Protein AF-A0A328RUU0-F1 (afdb_monomer_lite)

Foldseek 3Di:
DDDDPPPPPQDWDWWQAPVGIDIDRPPLLVQLQVPQPDWDWLVVSCVSSVDDSVVSVVSQVVCVVVRQKDWDADPVGNVIIIMHGDTD

Secondary structure (DSSP, 8-state):
------------EEEEETTEEEEE--HHHHHHHHH-SS-EEHHHHHHHHTS-HHHHHHHHHHHHHTTSEEEEEETTEEEEEEEEE---

Structure (mmCIF, N/CA/C/O backbone):
data_AF-A0A328RUU0-F1
#
_entry.id   AF-A0A328RUU0-F1
#
loop_
_atom_site.group_PDB
_atom_site.id
_atom_site.type_symbol
_atom_site.label_atom_id
_atom_site.label_alt_id
_atom_site.label_comp_id
_atom_site.label_asym_id
_atom_site.label_entity_id
_atom_site.label_seq_id
_atom_site.pdbx_PDB_ins_code
_atom_site.Cartn_x
_atom_site.Cartn_y
_atom_site.Cartn_z
_atom_site.occupancy
_atom_site.B_iso_or_equiv
_atom_site.auth_seq_id
_atom_site.auth_comp_id
_atom_site.auth_asym_id
_atom_site.auth_atom_id
_atom_site.pdbx_PDB_model_num
ATOM 1 N N . MET A 1 1 ? -7.169 42.528 1.942 1.00 46.91 1 MET A N 1
ATOM 2 C CA . MET A 1 1 ? -7.967 41.398 1.421 1.00 46.91 1 MET A CA 1
ATOM 3 C C . MET A 1 1 ? -7.287 40.119 1.882 1.00 46.91 1 MET A C 1
ATOM 5 O O . MET A 1 1 ? -6.123 39.935 1.556 1.00 46.91 1 MET A O 1
ATOM 9 N N . MET A 1 2 ? -7.935 39.319 2.734 1.00 42.25 2 MET A N 1
ATOM 10 C CA . MET A 1 2 ? -7.397 38.012 3.136 1.00 42.25 2 MET A CA 1
ATOM 11 C C . MET A 1 2 ? -7.533 37.029 1.963 1.00 42.25 2 MET A C 1
ATOM 13 O O . MET A 1 2 ? -8.556 37.078 1.277 1.00 42.25 2 MET A O 1
ATOM 17 N N . PRO A 1 3 ? -6.541 36.160 1.704 1.00 55.34 3 PRO A N 1
ATOM 18 C CA . PRO A 1 3 ? -6.709 35.094 0.732 1.00 55.34 3 PRO A CA 1
ATOM 19 C C . PRO A 1 3 ? -7.812 34.149 1.214 1.00 55.34 3 PRO A C 1
ATOM 21 O O . PRO A 1 3 ? -7.857 33.759 2.379 1.00 55.34 3 PRO A O 1
ATOM 24 N N . ILE A 1 4 ? -8.716 33.816 0.297 1.00 53.22 4 ILE A N 1
ATOM 25 C CA . ILE A 1 4 ? -9.730 32.781 0.472 1.00 53.22 4 ILE A CA 1
ATOM 26 C C . ILE A 1 4 ? -8.953 31.483 0.681 1.00 53.2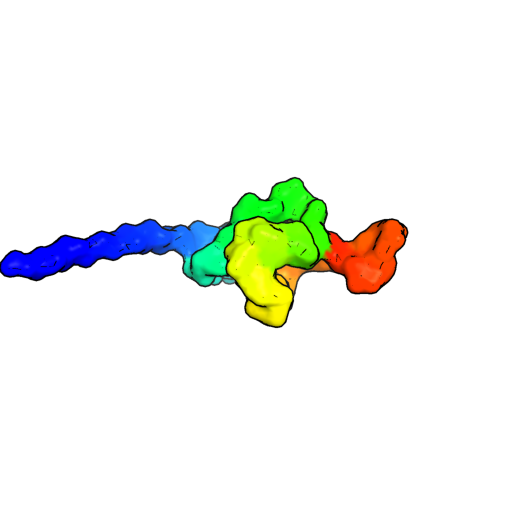2 4 ILE A C 1
ATOM 28 O O . ILE A 1 4 ? -8.188 31.073 -0.192 1.00 53.22 4 ILE A O 1
ATOM 32 N N . THR A 1 5 ? -9.079 30.877 1.856 1.00 52.06 5 THR A N 1
ATOM 33 C CA . THR A 1 5 ? -8.457 29.592 2.161 1.00 52.06 5 THR A CA 1
ATOM 34 C C . THR A 1 5 ? -9.038 28.558 1.201 1.00 52.06 5 THR A C 1
ATOM 36 O O . THR A 1 5 ? -10.160 28.091 1.381 1.00 52.06 5 THR A O 1
ATOM 39 N N . THR A 1 6 ? -8.305 28.232 0.139 1.00 48.66 6 THR A N 1
ATOM 40 C CA . THR A 1 6 ? -8.638 27.113 -0.739 1.00 48.66 6 THR A CA 1
ATOM 41 C C . THR A 1 6 ? -8.611 25.859 0.125 1.00 48.66 6 THR A C 1
ATOM 43 O O . THR A 1 6 ? -7.536 25.414 0.530 1.00 48.66 6 THR A O 1
ATOM 46 N N . PHE A 1 7 ? -9.777 25.297 0.449 1.00 55.75 7 PHE A N 1
ATOM 47 C CA . PHE A 1 7 ? -9.862 23.928 0.947 1.00 55.75 7 PHE A CA 1
ATOM 48 C C . PHE A 1 7 ? -9.336 23.026 -0.172 1.00 55.75 7 PHE A C 1
ATOM 50 O O . PHE A 1 7 ? -10.068 22.632 -1.074 1.00 55.75 7 PHE A O 1
ATOM 57 N N . SER A 1 8 ? -8.026 22.773 -0.155 1.00 59.25 8 SER A N 1
ATOM 58 C CA . SER A 1 8 ? -7.389 21.685 -0.890 1.00 59.25 8 SER A CA 1
ATOM 59 C C . SER A 1 8 ? -8.247 20.442 -0.684 1.00 59.25 8 SER A C 1
ATOM 61 O O . SER A 1 8 ? -8.450 20.068 0.469 1.00 59.25 8 SER A O 1
ATOM 63 N N . GLU A 1 9 ? -8.767 19.839 -1.758 1.00 68.38 9 GLU A N 1
ATOM 64 C CA . GLU A 1 9 ? -9.664 18.679 -1.697 1.00 68.38 9 GLU A CA 1
ATOM 65 C C . GLU A 1 9 ? -9.124 17.627 -0.721 1.00 68.38 9 GLU A C 1
ATOM 67 O O . GLU A 1 9 ? -8.150 16.924 -1.009 1.00 68.38 9 GLU A O 1
ATOM 72 N N . ILE A 1 10 ? -9.736 17.534 0.460 1.00 74.25 10 ILE A N 1
ATOM 73 C CA . ILE A 1 10 ? -9.406 16.498 1.430 1.00 74.25 10 ILE A CA 1
ATOM 74 C C . ILE A 1 10 ? -9.953 15.200 0.847 1.00 74.25 10 ILE A C 1
ATOM 76 O O . ILE A 1 10 ? -11.146 14.918 0.927 1.00 74.25 10 ILE A O 1
ATOM 80 N N . ARG A 1 11 ? -9.077 14.422 0.211 1.00 87.38 11 ARG A N 1
ATOM 81 C CA . ARG A 1 11 ? -9.410 13.078 -0.254 1.00 87.38 11 ARG A CA 1
ATOM 82 C C . ARG A 1 11 ? -9.245 12.114 0.906 1.00 87.38 11 ARG A C 1
ATOM 84 O O . ARG A 1 11 ? -8.235 12.139 1.607 1.00 87.38 11 ARG A O 1
ATOM 91 N N . ILE A 1 12 ? -10.255 11.280 1.105 1.00 91.94 12 ILE A N 1
ATOM 92 C CA . ILE A 1 12 ? -10.266 10.228 2.114 1.00 91.94 12 ILE A CA 1
ATOM 93 C C . ILE A 1 12 ? -10.741 8.955 1.427 1.00 91.94 12 ILE A C 1
ATOM 95 O O . ILE A 1 12 ? -11.738 8.976 0.709 1.00 91.94 12 ILE A O 1
ATOM 99 N N . LYS A 1 13 ? -10.030 7.854 1.660 1.00 93.00 13 LYS A N 1
ATOM 100 C CA . LYS A 1 13 ? -10.507 6.507 1.348 1.00 93.00 13 LYS A CA 1
ATOM 101 C C . LYS A 1 13 ? -10.786 5.759 2.643 1.00 93.00 13 LYS A C 1
ATOM 103 O O . LYS A 1 13 ? -10.015 5.880 3.596 1.00 93.00 13 LYS A O 1
ATOM 108 N N . ILE A 1 14 ? -11.880 5.012 2.671 1.00 95.12 14 ILE A N 1
ATOM 109 C CA . ILE A 1 14 ? -12.282 4.177 3.801 1.00 95.12 14 ILE A CA 1
ATOM 110 C C . ILE A 1 14 ? -12.227 2.734 3.319 1.00 95.12 14 ILE A C 1
ATOM 112 O O . ILE A 1 14 ? -12.712 2.457 2.229 1.00 95.12 14 ILE A O 1
ATOM 116 N N . TYR A 1 15 ? -11.621 1.868 4.122 1.00 95.44 15 TYR A N 1
ATOM 117 C CA . TYR A 1 15 ? -11.486 0.443 3.849 1.00 95.44 15 TYR A CA 1
ATOM 118 C C . TYR A 1 15 ? -12.001 -0.368 5.032 1.00 95.44 15 TYR A C 1
ATOM 120 O O . TYR A 1 15 ? -11.716 -0.030 6.187 1.00 95.44 15 TYR A O 1
ATOM 128 N N . SER A 1 16 ? -12.721 -1.446 4.749 1.00 95.44 16 SER A N 1
ATOM 129 C CA . SER A 1 16 ? -13.044 -2.487 5.718 1.00 95.44 16 SER A CA 1
ATOM 130 C C . SER A 1 16 ? -11.915 -3.515 5.728 1.00 95.44 16 SER A C 1
ATOM 132 O O . SER A 1 16 ? -11.656 -4.165 4.717 1.00 95.44 16 SER A O 1
ATOM 134 N N . THR A 1 17 ? -11.208 -3.648 6.851 1.00 95.06 17 THR A N 1
ATOM 135 C CA . THR A 1 17 ? -10.166 -4.670 7.030 1.00 95.06 17 THR A CA 1
ATOM 136 C C . THR A 1 17 ? -10.551 -5.636 8.144 1.00 95.06 17 THR A C 1
ATOM 138 O O . THR A 1 17 ? -11.422 -5.339 8.963 1.00 95.06 17 THR A O 1
ATOM 141 N N . ASP A 1 18 ? -9.859 -6.773 8.241 1.00 91.44 18 ASP A N 1
ATOM 142 C CA . ASP A 1 18 ? -10.075 -7.756 9.318 1.00 91.44 18 ASP A CA 1
ATOM 143 C C . ASP A 1 18 ? -9.872 -7.162 10.724 1.00 91.44 18 ASP A C 1
ATOM 145 O O . ASP A 1 18 ? -10.387 -7.669 11.718 1.00 91.44 18 ASP A O 1
ATOM 149 N N . SER A 1 19 ? -9.120 -6.061 10.816 1.00 89.62 19 SER A N 1
ATOM 150 C CA . SER A 1 19 ? -8.873 -5.324 12.060 1.00 89.62 19 SER A CA 1
ATOM 151 C C . SER A 1 19 ? -9.876 -4.189 12.320 1.00 89.62 19 SER A C 1
ATOM 153 O O . SER A 1 19 ? -9.715 -3.444 13.289 1.00 89.62 19 SER A O 1
ATOM 155 N N . GLY A 1 20 ? -10.888 -4.038 11.461 1.00 93.38 20 GLY A N 1
ATOM 156 C CA . GLY A 1 20 ? -11.901 -2.987 11.509 1.00 93.38 20 GLY A CA 1
ATOM 157 C C . GLY A 1 20 ? -11.764 -1.947 10.394 1.00 93.38 20 GLY A C 1
ATOM 158 O O . GLY A 1 20 ? -11.078 -2.139 9.393 1.00 93.38 20 GLY A O 1
ATOM 159 N N . ILE A 1 21 ? -12.442 -0.812 10.570 1.00 95.88 21 ILE A N 1
ATOM 160 C CA . ILE A 1 21 ? -12.469 0.260 9.569 1.00 95.88 21 ILE A CA 1
ATOM 161 C C . ILE A 1 21 ? -11.152 1.045 9.598 1.00 95.88 21 ILE A C 1
ATOM 163 O O . ILE A 1 21 ? -10.705 1.505 10.652 1.00 95.88 21 ILE A O 1
ATOM 167 N N . ARG A 1 22 ? -10.552 1.252 8.422 1.00 95.69 22 ARG A N 1
ATOM 168 C CA . ARG A 1 22 ? -9.338 2.052 8.232 1.00 95.69 22 ARG A CA 1
ATOM 169 C C . ARG A 1 22 ? -9.603 3.251 7.340 1.00 95.69 22 ARG A C 1
ATOM 171 O O . ARG A 1 22 ? -10.103 3.121 6.227 1.00 95.69 22 ARG A O 1
ATOM 178 N N . THR A 1 23 ? -9.194 4.420 7.818 1.00 95.00 23 THR A N 1
ATOM 179 C CA . THR A 1 23 ? -9.331 5.686 7.095 1.00 95.00 23 THR A CA 1
ATOM 180 C C . THR A 1 23 ? -7.968 6.146 6.600 1.00 95.00 23 THR A C 1
ATOM 182 O O . THR A 1 23 ? -7.056 6.392 7.389 1.00 95.00 23 THR A O 1
ATOM 185 N N . ILE A 1 24 ? -7.829 6.299 5.287 1.00 94.88 24 ILE A N 1
ATOM 186 C CA . ILE A 1 24 ? -6.601 6.735 4.628 1.00 94.88 24 ILE A CA 1
ATOM 187 C C . ILE A 1 24 ? -6.805 8.152 4.089 1.00 94.88 24 ILE A C 1
ATOM 189 O O . ILE A 1 24 ? -7.564 8.360 3.147 1.00 94.88 24 ILE A O 1
ATOM 193 N N . SER A 1 25 ? -6.099 9.122 4.673 1.00 93.00 25 SER A N 1
ATOM 194 C CA . SER A 1 25 ? -6.130 10.542 4.275 1.00 93.00 25 SER A CA 1
ATOM 195 C C . SER A 1 25 ? -4.804 11.049 3.697 1.00 93.00 25 SER A C 1
ATOM 197 O O . SER A 1 25 ? -4.723 12.164 3.188 1.00 93.00 25 SER A O 1
ATOM 199 N N . SER A 1 26 ? -3.735 10.245 3.768 1.00 93.56 26 SER A N 1
ATOM 200 C CA . SER A 1 26 ? -2.432 10.625 3.217 1.00 93.56 26 SER A CA 1
ATOM 201 C C . SER A 1 26 ? -2.517 10.720 1.687 1.00 93.56 26 SER A C 1
ATOM 203 O O . SER A 1 26 ? -2.787 9.700 1.047 1.00 93.56 26 SER A O 1
ATOM 205 N N . PRO A 1 27 ? -2.203 11.878 1.073 1.00 91.50 27 PRO A N 1
ATOM 206 C CA . PRO A 1 27 ? -2.313 12.051 -0.376 1.00 91.50 27 PRO A CA 1
ATOM 207 C C . PRO A 1 27 ? -1.463 11.054 -1.167 1.00 91.50 27 PRO A C 1
ATOM 209 O O . PRO A 1 27 ? -1.877 10.575 -2.218 1.00 91.50 27 PRO A O 1
ATOM 212 N N . ILE A 1 28 ? -0.283 10.699 -0.644 1.00 93.12 28 ILE A N 1
ATOM 213 C CA . ILE A 1 28 ? 0.602 9.727 -1.294 1.00 93.12 28 ILE A CA 1
ATOM 214 C C . ILE A 1 28 ? 0.012 8.318 -1.202 1.00 93.12 28 ILE A C 1
ATOM 216 O O . ILE A 1 28 ? 0.008 7.612 -2.206 1.00 93.12 28 ILE A O 1
ATOM 220 N N . LYS A 1 29 ? -0.526 7.916 -0.040 1.00 94.94 29 LYS A N 1
ATOM 221 C CA . LYS A 1 29 ? -1.193 6.611 0.102 1.00 94.94 29 LYS A CA 1
ATOM 222 C C . LYS A 1 29 ? -2.412 6.513 -0.815 1.00 94.94 29 LYS A C 1
ATOM 224 O O . LYS A 1 29 ? -2.566 5.511 -1.497 1.00 94.94 29 LYS A O 1
ATOM 229 N N . ILE A 1 30 ? -3.237 7.559 -0.873 1.00 94.56 30 ILE A N 1
ATOM 230 C CA . ILE A 1 30 ? -4.408 7.611 -1.759 1.00 94.56 30 ILE A CA 1
ATOM 231 C C . ILE A 1 30 ? -3.976 7.466 -3.212 1.00 94.56 30 ILE A C 1
ATOM 233 O O . ILE A 1 30 ? -4.504 6.606 -3.905 1.00 94.56 30 ILE A O 1
ATOM 237 N N . LYS A 1 31 ? -2.955 8.221 -3.636 1.00 93.50 31 LYS A N 1
ATOM 238 C CA . LYS A 1 31 ? -2.416 8.126 -4.992 1.00 93.50 31 LYS A CA 1
ATOM 239 C C . LYS A 1 31 ? -1.892 6.716 -5.292 1.00 93.50 31 LYS A C 1
ATOM 241 O O . LYS A 1 31 ? -2.187 6.184 -6.348 1.00 93.50 31 LYS A O 1
ATOM 246 N N . ILE A 1 32 ? -1.164 6.081 -4.368 1.00 94.69 32 ILE A N 1
ATOM 247 C CA . ILE A 1 32 ? -0.715 4.681 -4.506 1.00 94.69 32 ILE A CA 1
ATOM 248 C C . ILE A 1 32 ? -1.907 3.739 -4.720 1.00 94.69 32 ILE A C 1
ATOM 250 O O . ILE A 1 32 ? -1.882 2.927 -5.641 1.00 94.69 32 ILE A O 1
ATOM 254 N N . LEU A 1 33 ? -2.949 3.871 -3.898 1.00 94.25 33 LEU A N 1
ATOM 255 C CA . LEU A 1 33 ? -4.152 3.044 -3.973 1.00 94.25 33 LEU A CA 1
ATOM 256 C C . LEU A 1 33 ? -4.958 3.302 -5.253 1.00 94.25 33 LEU A C 1
ATOM 258 O O . LEU A 1 33 ? -5.533 2.369 -5.794 1.00 94.25 33 LEU A O 1
ATOM 262 N N . ASP A 1 34 ? -4.994 4.541 -5.751 1.00 92.25 34 ASP A N 1
ATOM 263 C CA . ASP A 1 34 ? -5.620 4.890 -7.035 1.00 92.25 34 ASP A CA 1
ATOM 264 C C . ASP A 1 34 ? -4.937 4.204 -8.227 1.00 92.25 34 ASP A C 1
ATOM 266 O O . ASP A 1 34 ? -5.589 3.966 -9.232 1.00 92.25 34 ASP A O 1
ATOM 270 N N . TYR A 1 35 ? -3.648 3.858 -8.140 1.00 90.06 35 TYR A N 1
ATOM 271 C CA . TYR A 1 35 ? -2.946 3.148 -9.219 1.00 90.06 35 TYR A CA 1
ATOM 272 C C . TYR A 1 35 ? -3.004 1.617 -9.101 1.00 90.06 35 TYR A C 1
ATOM 274 O O . TYR A 1 35 ? -2.628 0.921 -10.045 1.00 90.06 35 TYR A O 1
ATOM 282 N N . MET A 1 36 ? -3.477 1.065 -7.979 1.00 89.19 36 MET A N 1
ATOM 283 C CA . MET A 1 36 ? -3.610 -0.386 -7.792 1.00 89.19 36 MET A CA 1
ATOM 284 C C . MET A 1 36 ? -4.927 -0.909 -8.378 1.00 89.19 36 MET A C 1
ATOM 286 O O . MET A 1 36 ? -5.853 -1.262 -7.655 1.00 89.19 36 MET A O 1
ATOM 290 N N . HIS A 1 37 ? -4.999 -1.009 -9.705 1.00 80.56 37 HIS A N 1
ATOM 291 C CA . HIS A 1 37 ? -6.089 -1.687 -10.419 1.00 80.56 37 HIS A CA 1
ATOM 292 C C . HIS A 1 37 ? -5.760 -3.180 -10.620 1.00 80.56 37 HIS A C 1
ATOM 294 O O . HIS A 1 37 ? -5.703 -3.671 -11.747 1.00 80.56 37 HIS A O 1
ATOM 300 N N . GLY A 1 38 ? -5.469 -3.888 -9.524 1.00 87.31 38 GLY A N 1
ATOM 301 C CA . GLY A 1 38 ? -4.975 -5.270 -9.526 1.00 87.31 38 GLY A CA 1
ATOM 302 C C . GLY A 1 38 ? -3.540 -5.379 -9.010 1.00 87.31 38 GLY A C 1
ATOM 303 O O . GLY A 1 38 ? -3.164 -4.699 -8.056 1.00 87.31 38 GLY A O 1
ATOM 304 N N . GLU A 1 39 ? -2.741 -6.250 -9.625 1.00 93.06 39 GLU A N 1
ATOM 305 C CA . GLU A 1 39 ? -1.358 -6.508 -9.216 1.00 93.06 39 GLU A CA 1
ATOM 306 C C . GLU A 1 39 ? -0.373 -5.588 -9.936 1.00 93.06 39 GLU A C 1
ATOM 308 O O . GLU A 1 39 ? -0.298 -5.573 -11.163 1.00 93.06 39 GLU A O 1
ATOM 313 N N . ILE A 1 40 ? 0.433 -4.854 -9.171 1.00 94.19 40 ILE A N 1
ATOM 314 C CA . ILE A 1 40 ? 1.396 -3.891 -9.712 1.00 94.19 40 ILE A CA 1
ATOM 315 C C . ILE A 1 40 ? 2.752 -4.015 -9.012 1.00 94.19 40 ILE A C 1
ATOM 317 O O . ILE A 1 40 ? 2.842 -4.254 -7.807 1.00 94.19 40 ILE A O 1
ATOM 321 N N . SER A 1 41 ? 3.839 -3.877 -9.772 1.00 93.88 41 SER A N 1
ATOM 322 C CA . SER A 1 41 ? 5.192 -3.959 -9.213 1.00 93.88 41 SER A CA 1
ATOM 323 C C . SER A 1 41 ? 5.577 -2.689 -8.453 1.00 93.88 41 SER A C 1
ATOM 325 O O . SER A 1 41 ? 5.151 -1.590 -8.810 1.00 93.88 41 SER A O 1
ATOM 327 N N . GLU A 1 42 ? 6.459 -2.809 -7.455 1.00 92.38 42 GLU A N 1
ATOM 328 C CA . GLU A 1 42 ? 7.003 -1.636 -6.745 1.00 92.38 42 GLU A CA 1
ATOM 329 C C . GLU A 1 42 ? 7.624 -0.616 -7.709 1.00 92.38 42 GLU A C 1
ATOM 331 O O . GLU A 1 42 ? 7.470 0.588 -7.528 1.00 92.38 42 GLU A O 1
ATOM 336 N N . ALA A 1 43 ? 8.311 -1.101 -8.747 1.00 92.12 43 ALA A N 1
ATOM 337 C CA . ALA A 1 43 ? 8.955 -0.256 -9.744 1.00 92.12 43 ALA A CA 1
ATOM 338 C C . ALA A 1 43 ? 7.937 0.593 -10.520 1.00 92.12 43 ALA A C 1
ATOM 340 O O . ALA A 1 43 ? 8.166 1.786 -10.722 1.00 92.12 43 ALA A O 1
ATOM 341 N N . GLU A 1 44 ? 6.798 0.009 -10.901 1.00 93.50 44 GLU A N 1
ATOM 342 C CA . GLU A 1 44 ? 5.741 0.752 -11.589 1.00 93.50 44 GLU A CA 1
ATOM 343 C C . GLU A 1 44 ? 5.065 1.750 -10.637 1.00 93.50 44 GLU A C 1
ATOM 345 O O . GLU A 1 44 ? 4.868 2.902 -11.014 1.00 93.50 44 GLU A O 1
ATOM 350 N N . ILE A 1 45 ? 4.826 1.384 -9.370 1.00 94.50 45 ILE A N 1
ATOM 351 C CA . ILE A 1 45 ? 4.323 2.335 -8.361 1.00 94.50 45 ILE A CA 1
ATOM 352 C C . ILE A 1 45 ? 5.292 3.519 -8.214 1.00 94.50 45 ILE A C 1
ATOM 354 O O . ILE A 1 45 ? 4.876 4.673 -8.270 1.00 94.50 45 ILE A O 1
ATOM 358 N N . VAL A 1 46 ? 6.596 3.265 -8.067 1.00 94.81 46 VAL A N 1
ATOM 359 C CA . VAL A 1 46 ? 7.627 4.314 -7.969 1.00 94.81 46 VAL A CA 1
ATOM 360 C C . VAL A 1 46 ? 7.575 5.257 -9.171 1.00 94.81 46 VAL A C 1
ATOM 362 O O . VAL A 1 46 ? 7.572 6.479 -8.993 1.00 94.81 46 VAL A O 1
ATOM 365 N N . LYS A 1 47 ? 7.465 4.697 -10.378 1.00 94.00 47 LYS A N 1
ATOM 366 C CA . LYS A 1 47 ? 7.372 5.450 -11.631 1.00 94.00 47 LYS A CA 1
ATOM 367 C C . LYS A 1 47 ? 6.120 6.333 -11.690 1.00 94.00 47 LYS A C 1
ATOM 369 O O . LYS A 1 47 ? 6.239 7.504 -12.036 1.00 94.00 47 LYS A O 1
ATOM 374 N N . GLN A 1 48 ? 4.950 5.815 -11.309 1.00 92.38 48 GLN A N 1
ATOM 375 C CA . GLN A 1 48 ? 3.681 6.563 -11.349 1.00 92.38 48 GLN A CA 1
ATOM 376 C C . GLN A 1 48 ? 3.578 7.633 -10.249 1.00 92.38 48 GLN A C 1
ATOM 378 O O . GLN A 1 48 ? 3.035 8.725 -10.444 1.00 92.38 48 GLN A O 1
ATOM 383 N N . ILE A 1 49 ? 4.114 7.344 -9.062 1.00 92.00 49 ILE A N 1
ATOM 384 C CA . ILE A 1 49 ? 4.053 8.260 -7.920 1.00 92.00 49 ILE A CA 1
ATOM 385 C C . ILE A 1 49 ? 5.099 9.376 -8.032 1.00 92.00 49 ILE A C 1
ATOM 387 O O . ILE A 1 49 ? 4.850 10.480 -7.539 1.00 92.00 49 ILE A O 1
ATOM 391 N N . GLY A 1 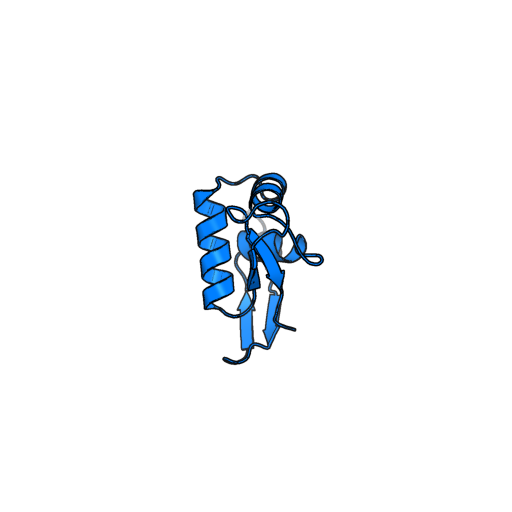50 ? 6.226 9.124 -8.709 1.00 93.56 50 GLY A N 1
ATOM 392 C CA . GLY A 1 50 ? 7.296 10.106 -8.910 1.00 93.56 50 GLY A CA 1
ATOM 393 C C . GLY A 1 50 ? 8.063 10.420 -7.622 1.00 93.56 50 GLY A C 1
ATOM 394 O O . GLY A 1 50 ? 8.528 11.541 -7.419 1.00 93.56 50 GLY A O 1
ATOM 395 N N . LYS A 1 51 ? 8.140 9.450 -6.706 1.00 94.31 51 LYS A N 1
ATOM 396 C CA . LYS A 1 51 ? 8.874 9.547 -5.434 1.00 94.31 51 LYS A CA 1
ATOM 397 C C . LYS A 1 51 ? 10.000 8.522 -5.405 1.00 94.31 51 LYS A C 1
ATOM 399 O O . LYS A 1 51 ? 10.008 7.585 -6.194 1.00 94.31 51 LYS A O 1
ATOM 404 N N . SER A 1 52 ? 10.960 8.703 -4.501 1.00 95.88 52 SER A N 1
ATOM 405 C CA . SER A 1 52 ? 12.045 7.733 -4.346 1.00 95.88 52 SER A CA 1
ATOM 406 C C . SER A 1 52 ? 11.499 6.373 -3.903 1.00 95.88 52 SER A C 1
ATOM 408 O O . SER A 1 52 ? 10.453 6.284 -3.250 1.00 95.88 52 SER A O 1
ATOM 410 N N . LYS A 1 53 ? 12.250 5.310 -4.209 1.00 94.62 53 LYS A N 1
ATOM 411 C CA . LYS A 1 53 ? 11.911 3.953 -3.772 1.00 94.62 53 LYS A CA 1
ATOM 412 C C . LYS A 1 53 ? 11.700 3.887 -2.259 1.00 94.62 53 LYS A C 1
ATOM 414 O O . LYS A 1 53 ? 10.662 3.413 -1.829 1.00 94.62 53 LYS A O 1
ATOM 419 N N . SER A 1 54 ? 12.622 4.434 -1.463 1.00 96.19 54 SER A N 1
ATOM 420 C CA . SER A 1 54 ? 12.520 4.412 0.003 1.00 96.19 54 SER A CA 1
ATOM 421 C C . SER A 1 54 ? 11.247 5.084 0.522 1.00 96.19 54 SER A C 1
ATOM 423 O O . SER A 1 54 ? 10.608 4.553 1.427 1.00 96.19 54 SER A O 1
ATOM 425 N N . THR A 1 55 ? 10.832 6.207 -0.073 1.00 95.50 55 THR A N 1
ATOM 426 C CA . THR A 1 55 ? 9.575 6.874 0.289 1.00 95.50 55 THR A CA 1
ATOM 427 C C . THR A 1 55 ? 8.365 6.002 -0.042 1.00 95.50 55 THR A C 1
ATOM 429 O O . THR A 1 55 ? 7.488 5.828 0.802 1.00 95.50 55 THR A O 1
ATOM 432 N N . VAL A 1 56 ? 8.316 5.417 -1.242 1.00 95.75 56 VAL A N 1
ATOM 433 C CA . VAL A 1 56 ? 7.214 4.530 -1.646 1.00 95.75 56 VAL A CA 1
ATOM 434 C C . VAL A 1 56 ? 7.156 3.282 -0.76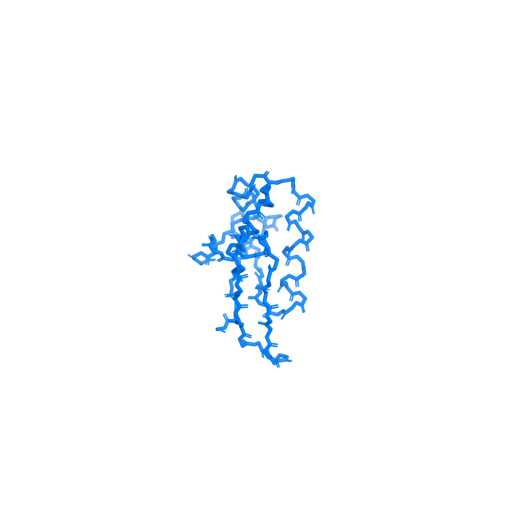4 1.00 95.75 56 VAL A C 1
ATOM 436 O O . VAL A 1 56 ? 6.077 2.939 -0.285 1.00 95.75 56 VAL A O 1
ATOM 439 N N . SER A 1 57 ? 8.298 2.655 -0.465 1.00 95.94 57 SER A N 1
ATOM 440 C CA . SER A 1 57 ? 8.360 1.467 0.392 1.00 95.94 57 SER A CA 1
ATOM 441 C C . SER A 1 57 ? 7.805 1.738 1.797 1.00 95.94 57 SER A C 1
ATOM 443 O O . SER A 1 57 ? 7.116 0.883 2.347 1.00 95.94 57 SER A O 1
ATOM 445 N N . VAL A 1 58 ? 8.056 2.921 2.379 1.00 97.62 58 VAL A N 1
ATOM 446 C CA . VAL A 1 58 ? 7.497 3.304 3.692 1.00 97.62 58 VAL A CA 1
ATOM 447 C C . VAL A 1 58 ? 5.972 3.403 3.637 1.00 97.62 58 VAL A C 1
ATOM 449 O O . VAL A 1 58 ? 5.289 2.889 4.524 1.00 97.62 58 VAL A O 1
ATOM 452 N N . HIS A 1 59 ? 5.417 4.014 2.588 1.00 97.19 59 HIS A N 1
ATOM 453 C CA . HIS A 1 59 ? 3.964 4.107 2.435 1.00 97.19 59 HIS A CA 1
ATOM 454 C C . HIS A 1 59 ? 3.314 2.746 2.175 1.00 97.19 59 HIS A C 1
ATOM 456 O O . HIS A 1 59 ? 2.273 2.466 2.766 1.00 97.19 59 HIS A O 1
ATOM 462 N N . LEU A 1 60 ? 3.935 1.891 1.357 1.00 96.88 60 LEU A N 1
ATOM 463 C CA . LEU A 1 60 ? 3.465 0.525 1.115 1.00 96.88 60 LEU A CA 1
ATOM 464 C C . LEU A 1 60 ? 3.495 -0.314 2.387 1.00 96.88 60 LEU A C 1
ATOM 466 O O . LEU A 1 60 ? 2.514 -0.982 2.686 1.00 96.88 60 LEU A O 1
ATOM 470 N N . ARG A 1 61 ? 4.580 -0.239 3.165 1.00 97.50 61 ARG A N 1
ATOM 471 C CA . ARG A 1 61 ? 4.665 -0.923 4.458 1.00 97.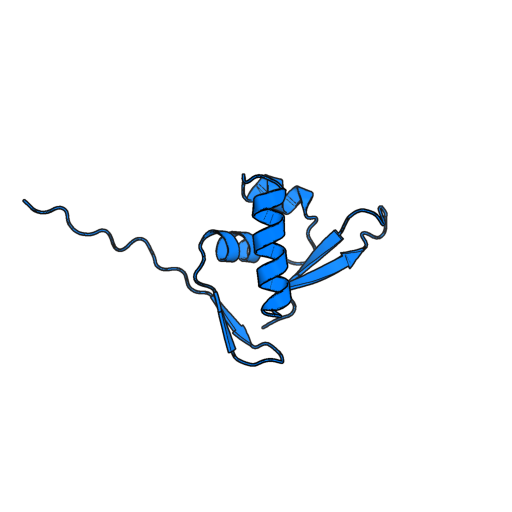50 61 ARG A CA 1
ATOM 472 C C . ARG A 1 61 ? 3.544 -0.480 5.388 1.00 97.50 61 ARG A C 1
ATOM 474 O O . ARG A 1 61 ? 2.866 -1.325 5.943 1.00 97.50 61 ARG A O 1
ATOM 481 N N . SER A 1 62 ? 3.299 0.824 5.491 1.00 97.12 62 SER A N 1
ATOM 482 C CA . SER A 1 62 ? 2.207 1.316 6.326 1.00 97.12 62 SER A CA 1
ATOM 483 C C . SER A 1 62 ? 0.834 0.840 5.840 1.00 97.12 62 SER A C 1
ATOM 485 O O . SER A 1 62 ? 0.003 0.520 6.672 1.00 97.12 62 SER A O 1
ATOM 487 N N . LEU A 1 63 ? 0.591 0.757 4.528 1.00 96.75 63 LEU A N 1
ATOM 488 C CA . LEU A 1 63 ? -0.662 0.207 3.987 1.00 96.75 63 LEU A CA 1
ATOM 489 C C . LEU A 1 63 ? -0.812 -1.303 4.234 1.00 96.75 63 LEU A C 1
ATOM 491 O O . LEU A 1 63 ? -1.937 -1.781 4.372 1.00 96.75 63 LEU A O 1
ATOM 495 N N . ILE A 1 64 ? 0.302 -2.037 4.289 1.00 96.88 64 ILE A N 1
ATOM 496 C CA . ILE A 1 64 ? 0.331 -3.452 4.682 1.00 96.88 64 ILE A CA 1
ATOM 497 C C . ILE A 1 64 ? 0.025 -3.598 6.170 1.00 96.88 64 ILE A C 1
ATOM 499 O O . ILE A 1 64 ? -0.822 -4.405 6.536 1.00 96.88 64 ILE A O 1
ATOM 503 N N . ASP A 1 65 ? 0.668 -2.792 7.014 1.00 96.38 65 ASP A N 1
ATOM 504 C CA . ASP A 1 65 ? 0.436 -2.787 8.461 1.00 96.38 65 ASP A CA 1
ATOM 505 C C . ASP A 1 65 ? -1.019 -2.380 8.790 1.00 96.38 65 ASP A C 1
ATOM 507 O O . ASP A 1 65 ? -1.612 -2.904 9.731 1.00 96.38 65 ASP A O 1
ATOM 511 N N . ASP A 1 66 ? -1.622 -1.501 7.977 1.00 95.31 66 ASP A N 1
ATOM 512 C CA . ASP A 1 66 ? -3.039 -1.114 8.062 1.00 95.31 66 ASP A CA 1
ATOM 513 C C . ASP A 1 66 ? -3.996 -2.234 7.573 1.00 95.31 66 ASP A C 1
ATOM 515 O O . ASP A 1 66 ? -5.207 -2.141 7.782 1.00 95.31 66 ASP A O 1
ATOM 519 N N . GLY A 1 67 ? -3.485 -3.289 6.924 1.00 96.12 67 GLY A N 1
ATOM 520 C CA . GLY A 1 67 ? -4.276 -4.393 6.365 1.00 96.12 67 GLY A CA 1
ATOM 521 C C . GLY A 1 67 ? -5.020 -4.053 5.069 1.00 96.12 67 GLY A C 1
ATOM 522 O O . GLY A 1 67 ? -5.951 -4.756 4.696 1.00 96.12 67 GLY A O 1
ATOM 523 N N . VAL A 1 68 ? -4.642 -2.967 4.389 1.00 96.56 68 VAL A N 1
ATOM 524 C CA . VAL A 1 68 ? -5.303 -2.496 3.156 1.00 96.56 68 VAL A CA 1
ATOM 525 C C . VAL A 1 68 ? -4.667 -3.113 1.910 1.00 96.56 68 VAL A C 1
ATOM 527 O O . VAL A 1 68 ? -5.349 -3.418 0.932 1.00 96.56 68 VAL A O 1
ATOM 530 N N . VAL A 1 69 ? -3.346 -3.291 1.934 1.00 96.69 69 VAL A N 1
ATOM 531 C CA . VAL A 1 69 ? -2.550 -3.802 0.811 1.00 96.69 69 VAL A CA 1
ATOM 532 C C . VAL A 1 69 ? -1.816 -5.063 1.237 1.00 96.69 69 VAL A C 1
ATOM 534 O O . VAL A 1 69 ? -1.326 -5.159 2.356 1.00 96.69 69 VAL A O 1
ATOM 537 N N . SER A 1 70 ? -1.666 -6.005 0.316 1.00 96.44 70 SER A N 1
ATOM 538 C CA . SER A 1 70 ? -0.767 -7.146 0.464 1.00 96.44 70 SER A CA 1
ATOM 539 C C . SER A 1 70 ? 0.168 -7.244 -0.741 1.00 96.44 70 SER A C 1
ATOM 541 O O . SER A 1 70 ? 0.107 -6.441 -1.676 1.00 96.44 70 SER A O 1
ATOM 543 N N . PHE A 1 71 ? 1.091 -8.201 -0.708 1.00 96.19 71 PHE A N 1
ATOM 544 C CA . PHE A 1 71 ? 1.970 -8.479 -1.835 1.00 96.19 71 PHE A CA 1
ATOM 545 C C . PHE A 1 71 ? 2.226 -9.972 -2.008 1.00 96.19 71 PHE A C 1
ATOM 547 O O . PHE A 1 71 ? 2.140 -10.758 -1.067 1.00 96.19 71 PHE A O 1
ATOM 554 N N . LYS A 1 72 ? 2.610 -10.356 -3.224 1.00 94.75 72 LYS A N 1
ATOM 555 C CA . LYS A 1 72 ? 3.143 -11.682 -3.550 1.00 94.75 72 LYS A CA 1
ATOM 556 C C . LYS A 1 72 ? 4.440 -11.557 -4.347 1.00 94.75 72 LYS A C 1
ATOM 558 O O . LYS A 1 72 ? 4.737 -10.499 -4.903 1.00 94.75 72 LYS A O 1
ATOM 563 N N . SER A 1 73 ? 5.235 -12.619 -4.400 1.00 93.44 73 SER A N 1
ATOM 564 C CA . SER A 1 73 ? 6.432 -12.648 -5.249 1.00 93.44 73 SER A CA 1
ATOM 565 C C . SER A 1 73 ? 6.048 -12.618 -6.728 1.00 93.44 73 SER A C 1
ATOM 567 O O . SER A 1 73 ? 5.096 -13.283 -7.138 1.00 93.44 73 SER A O 1
ATOM 569 N N . HIS A 1 74 ? 6.8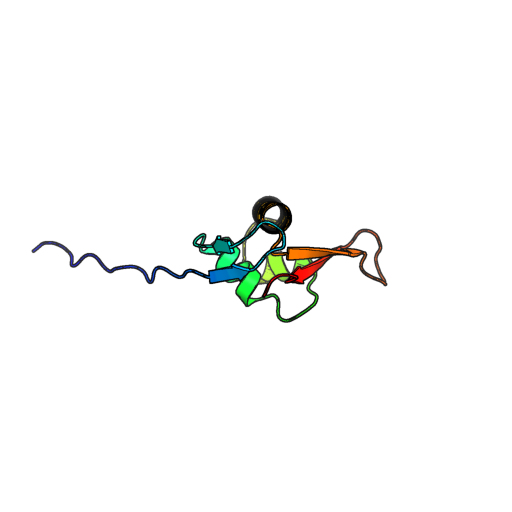01 -11.874 -7.537 1.00 89.81 74 HIS A N 1
ATOM 570 C CA . HIS A 1 74 ? 6.589 -11.851 -8.979 1.00 89.81 74 HIS A CA 1
ATOM 571 C C . HIS A 1 74 ? 6.920 -13.236 -9.579 1.00 89.81 74 HIS A C 1
ATOM 573 O O . HIS A 1 74 ? 7.981 -13.789 -9.274 1.00 89.81 74 HIS A O 1
ATOM 579 N N . PRO A 1 75 ? 6.060 -13.812 -10.443 1.00 88.19 75 PRO A N 1
ATOM 580 C CA . PRO A 1 75 ? 6.223 -15.187 -10.934 1.00 88.19 75 PRO A CA 1
ATOM 581 C C . PRO A 1 75 ? 7.501 -15.384 -11.760 1.00 88.19 75 PRO A C 1
ATOM 583 O O . PRO A 1 75 ? 8.099 -16.454 -11.731 1.00 88.19 75 PRO A O 1
ATOM 586 N N . LEU A 1 76 ? 7.935 -14.335 -12.464 1.00 88.44 76 LEU A N 1
ATOM 587 C CA . LEU A 1 76 ? 9.144 -14.337 -13.297 1.00 88.44 76 LEU A CA 1
ATOM 588 C C . LEU A 1 76 ? 10.390 -13.779 -12.586 1.00 88.44 76 LEU A C 1
ATOM 590 O O . LEU A 1 76 ? 11.497 -13.944 -13.084 1.00 88.44 76 LEU A O 1
ATOM 594 N N . ASP A 1 77 ? 10.226 -13.118 -11.434 1.00 86.06 77 ASP A N 1
ATOM 595 C CA . ASP A 1 77 ? 11.335 -12.525 -10.676 1.00 86.06 77 ASP A CA 1
ATOM 596 C C . ASP A 1 77 ? 11.049 -12.583 -9.172 1.00 86.06 77 ASP A C 1
ATOM 598 O O . ASP A 1 77 ? 10.397 -11.719 -8.591 1.00 86.06 77 ASP A O 1
ATOM 602 N N . ARG A 1 78 ? 11.602 -13.589 -8.496 1.00 82.50 78 ARG A N 1
ATOM 603 C CA . ARG A 1 78 ? 11.359 -13.804 -7.061 1.00 82.50 78 ARG A CA 1
ATOM 604 C C . ARG A 1 78 ? 11.878 -12.666 -6.174 1.00 82.50 78 ARG A C 1
ATOM 606 O O . ARG A 1 78 ? 11.483 -12.601 -5.011 1.00 82.50 78 ARG A O 1
ATOM 613 N N . ARG A 1 79 ? 12.757 -11.790 -6.683 1.00 84.44 79 ARG A N 1
ATOM 614 C CA . ARG A 1 79 ? 13.257 -10.609 -5.957 1.00 84.44 79 ARG A CA 1
ATOM 615 C C . ARG A 1 79 ? 12.295 -9.424 -6.042 1.00 84.44 79 ARG A C 1
ATOM 617 O O . ARG A 1 79 ? 12.420 -8.494 -5.246 1.00 84.44 79 ARG A O 1
ATOM 624 N N . SER A 1 80 ? 11.341 -9.465 -6.969 1.00 87.69 80 SER A N 1
ATOM 625 C CA . 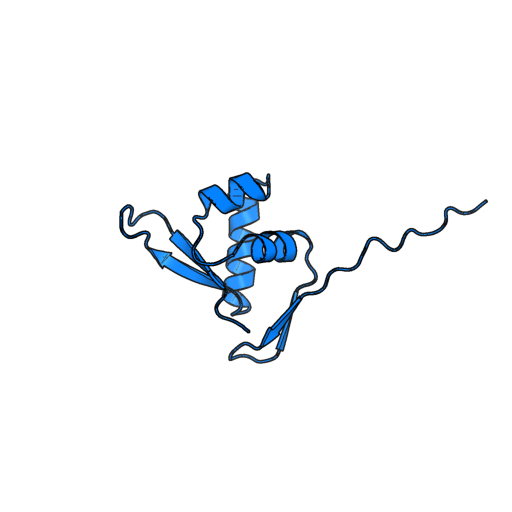SER A 1 80 ? 10.320 -8.442 -7.153 1.00 87.69 80 SER A CA 1
ATOM 626 C C . SER A 1 80 ? 9.010 -8.823 -6.459 1.00 87.69 80 SER A C 1
ATOM 628 O O . SER A 1 80 ? 8.662 -9.999 -6.311 1.00 87.69 80 SER A O 1
ATOM 630 N N . LYS A 1 81 ? 8.277 -7.801 -6.014 1.00 93.19 81 LYS A N 1
ATOM 631 C CA . LYS A 1 81 ? 6.977 -7.924 -5.350 1.00 93.19 81 LYS A CA 1
ATOM 632 C C . LYS A 1 81 ? 5.888 -7.332 -6.233 1.00 93.19 81 LYS A C 1
ATOM 634 O O . LYS A 1 81 ? 6.070 -6.252 -6.796 1.00 93.19 81 LYS A O 1
ATOM 639 N N . LEU A 1 82 ? 4.762 -8.029 -6.297 1.00 95.19 82 LEU A N 1
ATOM 640 C CA . LEU A 1 82 ? 3.507 -7.562 -6.870 1.00 95.19 82 LEU A CA 1
ATOM 641 C C . LEU A 1 82 ? 2.561 -7.204 -5.727 1.00 95.19 82 LEU A C 1
ATOM 643 O O . LEU A 1 82 ? 2.209 -8.077 -4.936 1.00 95.19 82 LEU A O 1
ATOM 647 N N . PHE A 1 83 ? 2.202 -5.929 -5.628 1.00 96.69 83 PHE A N 1
ATOM 648 C CA . PHE A 1 83 ? 1.303 -5.383 -4.615 1.00 96.69 83 PHE A CA 1
ATOM 649 C C . PHE A 1 83 ? -0.126 -5.337 -5.145 1.00 96.69 83 PHE A C 1
ATOM 651 O O . PHE A 1 83 ? -0.324 -5.092 -6.334 1.00 96.69 83 PHE A O 1
ATOM 658 N N . TYR A 1 84 ? -1.095 -5.553 -4.262 1.00 96.12 84 TYR A N 1
ATOM 659 C CA . TYR A 1 84 ? -2.522 -5.524 -4.571 1.00 96.12 84 TYR A CA 1
ATOM 660 C C . TYR A 1 84 ? -3.329 -5.109 -3.335 1.00 96.12 84 TYR A C 1
ATOM 662 O O . TYR A 1 84 ? -2.899 -5.327 -2.199 1.00 96.12 84 TYR A O 1
ATOM 670 N N . VAL A 1 85 ? -4.492 -4.498 -3.556 1.00 95.88 85 VAL A N 1
ATOM 671 C CA . VAL A 1 85 ? -5.445 -4.162 -2.487 1.00 95.88 85 VAL A CA 1
ATOM 672 C C . VAL A 1 85 ? -6.177 -5.433 -2.054 1.00 95.88 85 VAL A C 1
ATOM 674 O O . VAL A 1 85 ? -6.580 -6.226 -2.903 1.00 95.88 85 VAL A O 1
ATOM 677 N N . VAL A 1 86 ? -6.315 -5.633 -0.743 1.00 95.12 86 VAL A N 1
ATOM 678 C CA . VAL A 1 86 ? -7.019 -6.785 -0.142 1.00 95.12 86 VAL A CA 1
ATOM 679 C C . VAL A 1 86 ? -8.268 -6.399 0.640 1.00 95.12 86 VAL A C 1
ATOM 681 O O . VAL A 1 86 ? -9.059 -7.272 0.972 1.00 95.12 86 VAL A O 1
ATOM 684 N N . ALA A 1 87 ? -8.429 -5.112 0.939 1.00 91.19 87 ALA A N 1
ATOM 685 C CA . ALA A 1 87 ? -9.564 -4.582 1.678 1.00 91.19 87 ALA A CA 1
ATOM 686 C C . ALA A 1 87 ? -10.633 -4.007 0.737 1.00 91.19 87 ALA A C 1
ATOM 688 O O . ALA A 1 87 ? -10.295 -3.489 -0.332 1.00 91.19 87 ALA A O 1
ATOM 689 N N . GLU A 1 88 ? -11.895 -4.072 1.165 1.00 83.00 88 GLU A N 1
ATOM 690 C CA . GLU A 1 88 ? -13.068 -3.544 0.442 1.00 83.00 88 GLU A CA 1
ATOM 691 C C . GLU A 1 88 ? -13.413 -2.104 0.835 1.00 83.00 88 GLU A C 1
ATOM 693 O O . GLU A 1 88 ? -13.265 -1.754 2.033 1.00 83.00 88 GLU A O 1
#

pLDDT: mean 89.0, std 12.81, range [42.25, 97.62]

Radius of gyration: 15.04 Å; chains: 1; bounding box: 26×57×25 Å

Sequence (88 aa):
MMPITTFSEIRIKIYSTDSGIRTISSPIKIKILDYMHGEISEAEIVKQIGKSKSTVSVHLRSLIDDGVVSFKSHPLDRRSKLFYVVAE